Protein AF-A0A644XPC3-F1 (afdb_monomer_lite)

Secondary structure (DSSP, 8-state):
--HHHHHHHHHHHHHHHHTTHHHHHHHHHT--SPTT---HHHHHHHHSS--HHHHHHTTS---SSGGG-S-TT---HHHHHHHHHHHHHHHHHHHHHHHHHHHHHHS--

Organism: NCBI:txid1076179

pLDDT: mean 88.05, std 7.3, range [51.31, 97.44]

InterPro domains:
  IPR025937 PDGLE domain [PF13190] (7-107)

Foldseek 3Di:
DDPVVVVVVVVVVVVVVCVCVQVVVCVVVVLDDRPPPDAQVSVCVVPVHGDPVRVVCRPVDDDPQPLLDPDPPPPDPVRSVVSVVVVVVVVVVVVCVVVVVVCPVVVDD

Sequence (109 aa):
MTKLQKRILIFLLVLVILTPVGIFLPMAFDAGDAWGEWSAETVESLIGYVPEGLQKYSDTYQAPIADYSMNANDPSVGHQSGYYILSGLIGAALTLGVTWLLSKMIVRK

Structure (mmCIF, N/CA/C/O backbone):
data_AF-A0A644XPC3-F1
#
_entry.id   AF-A0A644XPC3-F1
#
loop_
_atom_site.group_PDB
_atom_site.id
_atom_site.type_symbol
_atom_site.label_atom_id
_atom_site.label_alt_id
_atom_site.label_comp_id
_atom_site.label_asym_id
_atom_site.label_entity_id
_atom_site.label_seq_id
_atom_site.pdbx_PDB_ins_code
_atom_site.Cartn_x
_atom_site.Cartn_y
_atom_site.Cartn_z
_atom_site.occupancy
_atom_site.B_iso_or_equiv
_atom_site.auth_seq_id
_atom_site.auth_comp_id
_atom_site.auth_asym_id
_atom_site.auth_atom_id
_atom_site.pdbx_PDB_model_num
ATOM 1 N N . MET A 1 1 ? -15.995 -4.702 23.578 1.00 76.12 1 MET A N 1
ATOM 2 C CA . MET A 1 1 ? -16.122 -5.021 22.137 1.00 76.12 1 MET A CA 1
ATOM 3 C C . MET A 1 1 ? -17.344 -5.891 21.890 1.00 76.12 1 MET A C 1
ATOM 5 O O . MET A 1 1 ? -17.482 -6.922 22.545 1.00 76.12 1 MET A O 1
ATOM 9 N N . THR A 1 2 ? -18.206 -5.499 20.954 1.00 96.56 2 THR A N 1
ATOM 10 C CA . THR A 1 2 ? -19.351 -6.294 20.486 1.00 96.56 2 THR A CA 1
ATOM 11 C C . THR A 1 2 ? -18.887 -7.548 19.732 1.00 96.56 2 THR A C 1
ATOM 13 O O . THR A 1 2 ? -17.732 -7.652 19.310 1.00 96.56 2 THR A O 1
ATOM 16 N N . LYS A 1 3 ? -19.790 -8.517 19.528 1.00 95.25 3 LYS A N 1
ATOM 17 C CA . LYS A 1 3 ? -19.502 -9.740 18.754 1.00 95.25 3 LYS A CA 1
ATOM 18 C C . LYS A 1 3 ? -19.041 -9.422 17.325 1.00 95.25 3 LYS A C 1
ATOM 20 O O . LYS A 1 3 ? -18.132 -10.075 16.823 1.00 95.25 3 LYS A O 1
ATOM 25 N N . LEU A 1 4 ? -19.628 -8.395 16.706 1.00 96.00 4 LEU A N 1
ATOM 26 C CA . LEU A 1 4 ? -19.226 -7.907 15.387 1.00 96.00 4 LEU A CA 1
ATOM 27 C C . LEU A 1 4 ? -17.806 -7.327 15.413 1.00 96.00 4 LEU A C 1
ATOM 29 O O . LEU A 1 4 ? -16.976 -7.737 14.611 1.00 96.00 4 LEU A O 1
ATOM 33 N N . GLN A 1 5 ? -17.498 -6.454 16.378 1.00 95.44 5 GLN A N 1
ATOM 34 C CA . GLN A 1 5 ? -16.160 -5.864 16.518 1.00 95.44 5 GLN A CA 1
ATOM 35 C C . GLN A 1 5 ? -15.074 -6.932 16.700 1.00 95.44 5 GLN A C 1
ATOM 37 O O . GLN A 1 5 ? -14.007 -6.824 16.106 1.00 95.44 5 GLN A O 1
ATOM 42 N N . LYS A 1 6 ? -15.346 -7.988 17.481 1.00 96.06 6 LYS A N 1
ATOM 43 C CA . LYS A 1 6 ? -14.406 -9.110 17.645 1.00 96.06 6 LYS A CA 1
ATOM 44 C C . LYS A 1 6 ? -14.166 -9.861 16.332 1.00 96.06 6 LYS A C 1
ATOM 46 O O . LYS A 1 6 ? -13.027 -10.190 16.034 1.00 96.06 6 LYS A O 1
ATOM 51 N N . ARG A 1 7 ? -15.217 -10.111 15.541 1.00 97.12 7 ARG A N 1
ATOM 52 C CA . ARG A 1 7 ? -15.096 -10.773 14.229 1.00 97.12 7 ARG A CA 1
ATOM 53 C C . ARG A 1 7 ? -14.291 -9.939 13.239 1.00 97.12 7 ARG A C 1
ATOM 55 O O . ARG A 1 7 ? -13.411 -10.484 12.586 1.00 97.12 7 ARG A O 1
ATOM 62 N N . ILE A 1 8 ? -14.566 -8.635 13.173 1.00 96.62 8 ILE A N 1
ATOM 63 C CA . ILE A 1 8 ? -13.810 -7.705 12.327 1.00 96.62 8 ILE A CA 1
ATOM 64 C C . ILE A 1 8 ? -12.335 -7.711 12.734 1.00 96.62 8 ILE A C 1
ATOM 66 O O . ILE A 1 8 ? -11.480 -7.855 11.871 1.00 96.62 8 ILE A O 1
ATOM 70 N N . LEU A 1 9 ? -12.030 -7.636 14.035 1.00 95.88 9 LEU A N 1
ATOM 71 C CA . LEU A 1 9 ? -10.646 -7.667 14.510 1.00 95.88 9 LEU A CA 1
ATOM 72 C C . LEU A 1 9 ? -9.924 -8.959 14.107 1.00 95.88 9 LEU A C 1
ATOM 74 O O . LEU A 1 9 ? -8.803 -8.893 13.619 1.00 95.88 9 LEU A O 1
ATOM 78 N N . ILE A 1 10 ? -10.561 -10.121 14.280 1.00 97.44 10 ILE A N 1
ATOM 79 C CA . ILE A 1 10 ? -9.975 -11.405 13.867 1.00 97.44 10 ILE A CA 1
ATOM 80 C C . ILE A 1 10 ? -9.684 -11.398 12.364 1.00 97.44 10 ILE A C 1
ATOM 82 O O . ILE A 1 10 ? -8.596 -11.785 11.957 1.00 97.44 10 ILE A O 1
ATOM 86 N N . PHE A 1 11 ? -10.626 -10.925 11.547 1.00 96.69 11 PHE A N 1
ATOM 87 C CA . PHE A 1 11 ? -10.431 -10.839 10.102 1.00 96.69 11 PHE A CA 1
ATOM 88 C C . PHE A 1 11 ? -9.267 -9.909 9.729 1.00 96.69 11 PHE A C 1
ATOM 90 O O . PHE A 1 11 ? -8.429 -10.282 8.917 1.00 96.69 11 PHE A O 1
ATOM 97 N N . LEU A 1 12 ? -9.160 -8.741 10.371 1.00 95.25 12 LEU A N 1
ATOM 98 C CA . LEU A 1 12 ? -8.038 -7.821 10.164 1.00 95.25 12 LEU A CA 1
ATOM 99 C C . LEU A 1 12 ? -6.696 -8.451 10.555 1.00 95.25 12 LEU A C 1
ATOM 101 O O . LEU A 1 12 ? -5.726 -8.298 9.825 1.00 95.25 12 LEU A O 1
ATOM 105 N N . LEU A 1 13 ? -6.637 -9.197 11.662 1.00 95.62 13 LEU A N 1
ATOM 106 C CA . LEU A 1 13 ? -5.420 -9.908 12.065 1.00 95.62 13 LEU A CA 1
ATOM 107 C C . LEU A 1 13 ? -5.020 -10.981 11.049 1.00 95.62 13 LEU A C 1
ATOM 109 O O . LEU A 1 13 ? -3.841 -11.110 10.733 1.00 95.62 13 LEU A O 1
ATOM 113 N N . VAL A 1 14 ? -5.992 -11.722 10.510 1.00 96.19 14 VAL A N 1
ATOM 114 C CA . VAL A 1 14 ? -5.737 -12.689 9.433 1.00 96.19 14 VAL A CA 1
ATOM 115 C C . VAL A 1 14 ? -5.181 -11.980 8.201 1.00 96.19 14 VAL A C 1
ATOM 117 O O . VAL A 1 14 ? -4.184 -12.436 7.651 1.00 96.19 14 VAL A O 1
ATOM 120 N N . LEU A 1 15 ? -5.764 -10.846 7.800 1.00 94.06 15 LEU A N 1
ATOM 121 C CA . LEU A 1 15 ? -5.253 -10.066 6.673 1.00 94.06 15 LEU A CA 1
ATOM 122 C C . LEU A 1 15 ? -3.817 -9.596 6.902 1.00 94.06 15 LEU A C 1
ATOM 124 O O . LEU A 1 15 ? -3.001 -9.784 6.014 1.00 94.06 15 LEU A O 1
ATOM 128 N N . VAL A 1 16 ? -3.481 -9.081 8.090 1.00 92.12 16 VAL A N 1
ATOM 129 C CA . VAL A 1 16 ? -2.108 -8.654 8.427 1.00 92.12 16 VAL A CA 1
ATOM 130 C C . VAL A 1 16 ? -1.098 -9.790 8.252 1.00 92.12 16 VAL A C 1
ATOM 132 O O . VAL A 1 16 ? 0.011 -9.552 7.788 1.00 92.12 16 VAL A O 1
ATOM 135 N N . ILE A 1 17 ? -1.473 -11.023 8.600 1.00 91.25 17 ILE A N 1
ATOM 136 C CA . ILE A 1 17 ? -0.608 -12.200 8.427 1.00 91.25 17 ILE A CA 1
ATOM 137 C C . ILE A 1 17 ? -0.506 -12.610 6.952 1.00 91.25 17 ILE A C 1
ATOM 139 O O . ILE A 1 17 ? 0.522 -13.137 6.536 1.00 91.25 17 ILE A O 1
ATOM 143 N N . LEU A 1 18 ? -1.553 -12.376 6.159 1.00 91.81 18 LEU A N 1
ATOM 144 C CA . LEU A 1 18 ? -1.564 -12.679 4.730 1.00 91.81 18 LEU A CA 1
ATOM 145 C C . LEU A 1 18 ? -0.860 -11.607 3.885 1.00 91.81 18 LEU A C 1
ATOM 147 O O . LEU A 1 18 ? -0.346 -11.947 2.826 1.00 91.81 18 LEU A O 1
ATOM 151 N N . THR A 1 19 ? -0.774 -10.349 4.327 1.00 88.62 19 THR A N 1
ATOM 152 C CA . THR A 1 19 ? -0.137 -9.262 3.558 1.00 88.62 19 THR A CA 1
ATOM 153 C C . THR A 1 19 ? 1.296 -9.584 3.100 1.00 88.62 19 THR A C 1
ATOM 155 O O . THR A 1 19 ? 1.582 -9.386 1.920 1.00 88.62 19 THR A O 1
ATOM 158 N N . PRO A 1 20 ? 2.194 -10.145 3.942 1.00 88.69 20 PRO A N 1
ATOM 159 C CA . PRO A 1 20 ? 3.550 -10.499 3.521 1.00 88.69 20 PRO A CA 1
ATOM 160 C C . PRO A 1 20 ? 3.598 -11.537 2.395 1.00 88.69 20 PRO A C 1
ATOM 162 O O . PRO A 1 20 ? 4.572 -11.582 1.648 1.00 88.69 20 PRO A O 1
ATOM 165 N N . VAL A 1 21 ? 2.555 -12.359 2.232 1.00 89.38 21 VAL A N 1
ATOM 166 C CA . VAL A 1 21 ? 2.477 -13.363 1.157 1.00 89.38 21 VAL A CA 1
ATOM 167 C C . VAL A 1 21 ? 2.519 -12.695 -0.220 1.00 89.38 21 VAL A C 1
ATOM 169 O O . VAL A 1 21 ? 3.149 -13.231 -1.127 1.00 89.38 21 VAL A O 1
ATOM 172 N N . GLY A 1 22 ? 1.931 -11.502 -0.362 1.00 85.06 22 GLY A N 1
ATOM 173 C CA . GLY A 1 22 ? 1.957 -10.726 -1.606 1.00 85.06 22 GLY A CA 1
ATOM 174 C C . GLY A 1 22 ? 3.342 -10.204 -2.004 1.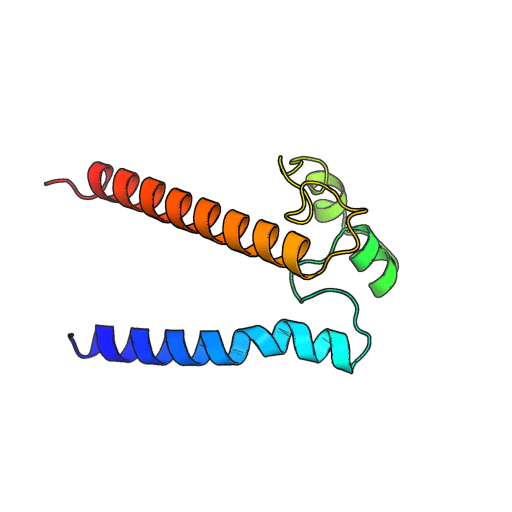00 85.06 22 GLY A C 1
ATOM 175 O O . GLY A 1 22 ? 3.517 -9.813 -3.150 1.00 85.06 22 GLY A O 1
ATOM 176 N N . ILE A 1 23 ? 4.318 -10.236 -1.090 1.00 86.06 23 ILE A N 1
ATOM 177 C CA . ILE A 1 23 ? 5.724 -9.880 -1.347 1.00 86.06 23 ILE A CA 1
ATOM 178 C C . ILE A 1 23 ? 6.573 -11.150 -1.464 1.00 86.06 23 ILE A C 1
ATOM 180 O O . ILE A 1 23 ? 7.369 -11.297 -2.389 1.00 86.06 23 ILE A O 1
ATOM 184 N N . PHE A 1 24 ? 6.387 -12.100 -0.543 1.00 89.38 24 PHE A N 1
ATOM 185 C CA . PHE A 1 24 ? 7.182 -13.325 -0.517 1.00 89.38 24 PHE A CA 1
ATOM 186 C C . PHE A 1 24 ? 6.929 -14.231 -1.718 1.00 89.38 24 PHE A C 1
ATOM 188 O O . PHE A 1 24 ? 7.866 -14.882 -2.166 1.00 89.38 24 PHE A O 1
ATOM 195 N N . LEU A 1 25 ? 5.702 -14.291 -2.249 1.00 89.50 25 LEU A N 1
ATOM 196 C CA . LEU A 1 25 ? 5.435 -15.095 -3.441 1.0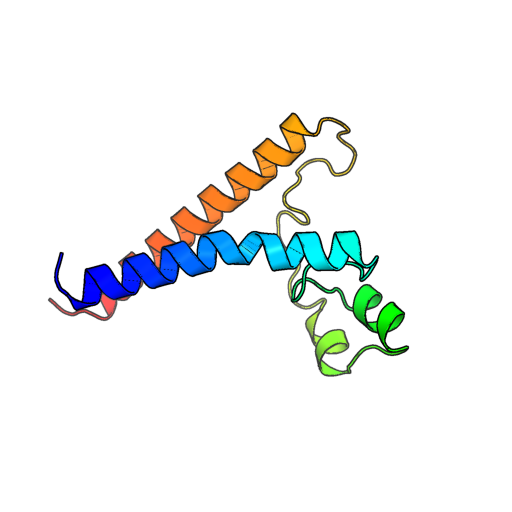0 89.50 25 LEU A CA 1
ATOM 197 C C . LEU A 1 25 ? 6.138 -14.518 -4.679 1.00 89.50 25 LEU A C 1
ATOM 199 O O . LEU A 1 25 ? 6.914 -15.266 -5.271 1.00 89.50 25 LEU A O 1
ATOM 203 N N . PRO A 1 26 ? 5.974 -13.233 -5.057 1.00 87.06 26 PRO A N 1
ATOM 204 C CA . PRO A 1 26 ? 6.741 -12.676 -6.171 1.00 87.06 26 PRO A CA 1
ATOM 205 C C . PRO A 1 26 ? 8.252 -12.840 -6.010 1.00 87.06 26 PRO A C 1
ATOM 207 O O . PRO A 1 26 ? 8.914 -13.270 -6.949 1.00 87.06 26 PRO A O 1
ATOM 210 N N . MET A 1 27 ? 8.779 -12.631 -4.799 1.00 86.44 27 MET A N 1
ATOM 211 C CA . MET A 1 27 ? 10.194 -12.853 -4.493 1.00 86.44 27 MET A CA 1
ATOM 212 C C . MET A 1 27 ? 10.627 -14.318 -4.674 1.00 86.44 27 MET A C 1
ATOM 214 O O . MET A 1 27 ? 11.709 -14.580 -5.187 1.00 86.44 27 MET A O 1
ATOM 218 N N . ALA A 1 28 ? 9.809 -15.287 -4.253 1.00 91.62 28 ALA A N 1
ATOM 219 C CA . ALA A 1 28 ? 10.142 -16.710 -4.340 1.00 91.62 28 ALA A CA 1
ATOM 220 C C . ALA A 1 28 ? 10.048 -17.273 -5.768 1.00 91.62 28 ALA A C 1
ATOM 222 O O . ALA A 1 28 ? 10.712 -18.263 -6.073 1.00 91.62 28 ALA A O 1
ATOM 223 N N . PHE A 1 29 ? 9.214 -16.672 -6.619 1.00 89.31 29 PHE A N 1
ATOM 224 C CA . PHE A 1 29 ? 8.954 -17.123 -7.989 1.00 89.31 29 PHE A CA 1
ATOM 225 C C . PHE A 1 29 ? 9.564 -16.217 -9.066 1.00 89.31 29 PHE A C 1
ATOM 227 O O . PHE A 1 29 ? 9.304 -16.452 -10.243 1.00 89.31 29 PHE A O 1
ATOM 234 N N . ASP A 1 30 ? 10.353 -15.211 -8.676 1.00 83.62 30 ASP A N 1
ATOM 235 C CA . ASP A 1 30 ? 10.938 -14.207 -9.577 1.00 83.62 30 ASP A CA 1
ATOM 236 C C . ASP A 1 30 ? 9.879 -13.530 -10.472 1.00 83.62 30 ASP A C 1
ATOM 238 O O . ASP A 1 30 ? 10.057 -13.322 -11.669 1.00 83.62 30 ASP A O 1
ATOM 242 N N . ALA A 1 31 ? 8.713 -13.236 -9.886 1.00 80.50 31 ALA A N 1
ATOM 243 C CA . ALA A 1 31 ? 7.536 -12.745 -10.606 1.00 80.50 31 ALA A CA 1
ATOM 244 C C . ALA A 1 31 ? 7.431 -11.207 -10.640 1.00 80.50 31 ALA A C 1
ATOM 246 O O . ALA A 1 31 ? 6.345 -10.672 -10.873 1.00 80.50 31 ALA A O 1
ATOM 247 N N . GLY A 1 32 ? 8.541 -10.504 -10.393 1.00 80.88 32 GLY A N 1
ATOM 248 C CA . GLY A 1 32 ? 8.606 -9.041 -10.360 1.00 80.88 32 GLY A CA 1
ATOM 249 C C . GLY A 1 32 ? 8.051 -8.425 -9.071 1.00 80.88 32 GLY A C 1
ATOM 250 O O . GLY A 1 32 ? 8.205 -8.986 -7.983 1.00 80.88 32 GLY A O 1
ATOM 251 N N . ASP A 1 33 ? 7.433 -7.250 -9.204 1.00 83.12 33 ASP A N 1
ATOM 252 C CA . ASP A 1 33 ? 6.963 -6.443 -8.072 1.00 83.12 33 ASP A CA 1
ATOM 253 C C . ASP A 1 33 ? 5.756 -7.056 -7.343 1.00 83.12 33 ASP A C 1
ATOM 255 O O . ASP A 1 33 ? 5.089 -7.985 -7.820 1.00 83.12 33 ASP A O 1
ATOM 259 N N . ALA A 1 34 ? 5.451 -6.493 -6.170 1.00 84.56 34 ALA A N 1
ATOM 260 C CA . ALA A 1 34 ? 4.288 -6.872 -5.383 1.00 84.56 34 ALA A CA 1
ATOM 261 C C . ALA A 1 34 ? 2.994 -6.738 -6.203 1.00 84.56 34 ALA A C 1
ATOM 263 O O . ALA A 1 34 ? 2.797 -5.796 -6.976 1.00 84.56 34 ALA A O 1
ATOM 264 N N . TRP A 1 35 ? 2.080 -7.694 -6.027 1.00 81.69 35 TRP A N 1
ATOM 265 C CA . TRP A 1 35 ? 0.823 -7.703 -6.772 1.00 81.69 35 TRP A CA 1
ATOM 266 C C . TRP A 1 35 ? 0.019 -6.424 -6.536 1.00 81.69 35 TRP A C 1
ATOM 268 O O . TRP A 1 35 ? -0.341 -6.104 -5.404 1.00 81.69 35 TRP A O 1
ATOM 278 N N . GLY A 1 36 ? -0.312 -5.733 -7.628 1.00 80.50 36 GLY A N 1
ATOM 279 C CA . GLY A 1 36 ? -1.036 -4.462 -7.589 1.00 80.50 36 GLY A CA 1
ATOM 280 C C . GLY A 1 36 ? -0.150 -3.214 -7.519 1.00 80.50 36 GLY A C 1
ATOM 281 O O . GLY A 1 36 ? -0.696 -2.119 -7.599 1.00 80.50 36 GLY A O 1
ATOM 282 N N . GLU A 1 37 ? 1.175 -3.363 -7.438 1.00 83.38 37 GLU A N 1
ATOM 283 C CA . GLU A 1 37 ? 2.150 -2.258 -7.503 1.00 83.38 37 GLU A CA 1
ATOM 284 C C . GLU A 1 37 ? 2.907 -2.208 -8.845 1.00 83.38 37 GLU A C 1
ATOM 286 O O . GLU A 1 37 ? 3.927 -1.541 -8.968 1.00 83.38 37 GLU A O 1
ATOM 291 N N . TRP A 1 38 ? 2.413 -2.898 -9.877 1.00 86.81 38 TRP A N 1
ATOM 292 C CA . TRP A 1 38 ? 3.073 -2.952 -11.183 1.00 86.81 38 TRP A CA 1
ATOM 293 C C . TRP A 1 38 ? 3.023 -1.618 -11.935 1.00 86.81 38 TRP A C 1
ATOM 295 O O . TRP A 1 38 ? 1.949 -1.034 -12.111 1.00 86.81 38 TRP A O 1
ATOM 305 N N . SER A 1 39 ? 4.175 -1.194 -12.460 1.00 85.94 39 SER A N 1
ATOM 306 C CA . SER A 1 39 ? 4.267 -0.072 -13.394 1.00 85.94 39 SER A CA 1
ATOM 307 C C . SER A 1 39 ? 3.838 -0.474 -14.813 1.00 85.94 39 SER A C 1
ATOM 309 O O . SER A 1 39 ? 3.639 -1.655 -15.118 1.00 85.94 39 SER A O 1
ATOM 311 N N . ALA A 1 40 ? 3.694 0.511 -15.706 1.00 90.00 40 ALA A N 1
ATOM 312 C CA . ALA A 1 40 ? 3.412 0.244 -17.117 1.00 90.00 40 ALA A CA 1
ATOM 313 C C . ALA A 1 40 ? 4.517 -0.608 -17.762 1.00 90.00 40 ALA A C 1
ATOM 315 O O . ALA A 1 40 ? 4.215 -1.547 -18.496 1.00 90.00 40 ALA A O 1
ATOM 316 N N . GLU A 1 41 ? 5.774 -0.332 -17.419 1.00 88.69 41 GLU A N 1
ATOM 317 C CA . GLU A 1 41 ? 6.952 -1.076 -17.864 1.00 88.69 41 GLU A CA 1
ATOM 318 C C . GLU A 1 41 ? 6.936 -2.512 -17.332 1.00 88.69 41 GLU A C 1
ATOM 320 O O . GLU A 1 41 ? 7.178 -3.454 -18.091 1.00 88.69 41 GLU A O 1
ATOM 325 N N . THR A 1 42 ? 6.591 -2.709 -16.051 1.00 88.44 42 THR A N 1
ATOM 326 C CA . THR A 1 42 ? 6.465 -4.056 -15.479 1.00 88.44 42 THR A CA 1
ATOM 327 C C . THR A 1 42 ? 5.391 -4.849 -16.223 1.00 88.44 42 THR A C 1
ATOM 329 O O . THR A 1 42 ? 5.640 -5.984 -16.631 1.00 88.44 42 THR A O 1
ATOM 332 N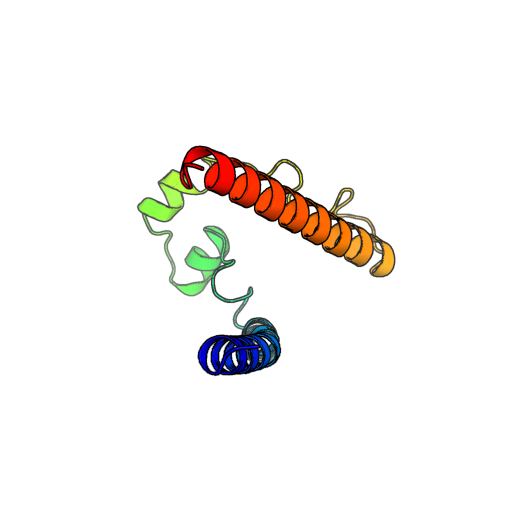 N . VAL A 1 43 ? 4.224 -4.255 -16.495 1.00 90.44 43 VAL A N 1
ATOM 333 C CA . VAL A 1 43 ? 3.159 -4.919 -17.267 1.00 90.44 43 VAL A CA 1
ATOM 334 C C . VAL A 1 43 ? 3.624 -5.255 -18.684 1.00 90.44 43 VAL A C 1
ATOM 336 O O . VAL A 1 43 ? 3.436 -6.389 -19.125 1.00 90.44 43 VAL A O 1
ATOM 339 N N . GLU A 1 44 ? 4.278 -4.326 -19.379 1.00 92.06 44 GLU A N 1
ATOM 340 C CA . GLU A 1 44 ? 4.827 -4.575 -20.715 1.00 92.06 44 GLU A CA 1
ATOM 341 C C . GLU A 1 44 ? 5.807 -5.753 -20.719 1.00 92.06 44 GLU A C 1
ATOM 343 O O . GLU A 1 44 ? 5.720 -6.616 -21.591 1.00 92.06 44 GLU A O 1
ATOM 348 N N . SER A 1 45 ? 6.681 -5.848 -19.714 1.00 89.88 45 SER A N 1
ATOM 349 C CA . SER A 1 45 ? 7.631 -6.958 -19.592 1.00 89.88 45 SER A CA 1
ATOM 350 C C . SER A 1 45 ? 6.950 -8.315 -19.365 1.00 89.88 45 SER A C 1
ATOM 352 O O . SER A 1 45 ? 7.439 -9.337 -19.847 1.00 89.88 45 SER A O 1
ATOM 354 N N . LEU A 1 46 ? 5.804 -8.328 -18.672 1.00 87.88 46 LEU A N 1
ATOM 355 C CA . LEU A 1 46 ? 5.072 -9.544 -18.316 1.00 87.88 46 LEU A CA 1
ATOM 356 C C .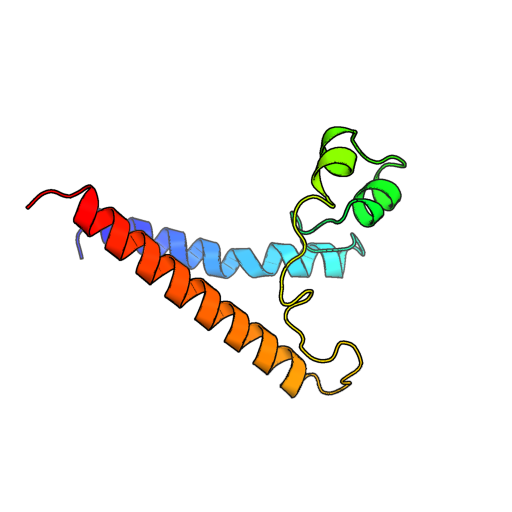 LEU A 1 46 ? 4.182 -10.058 -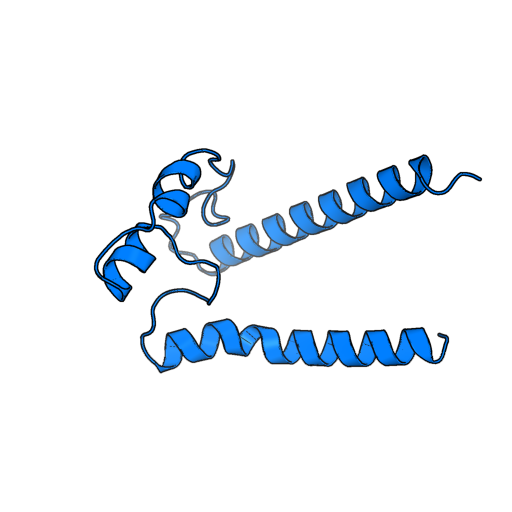19.453 1.00 87.88 46 LEU A C 1
ATOM 358 O O . LEU A 1 46 ? 4.078 -11.271 -19.642 1.00 87.88 46 LEU A O 1
ATOM 362 N N . ILE A 1 47 ? 3.504 -9.163 -20.182 1.00 91.31 47 ILE A N 1
ATOM 363 C CA . ILE A 1 47 ? 2.481 -9.546 -21.176 1.00 91.31 47 ILE A CA 1
ATOM 364 C C . ILE A 1 47 ? 2.771 -9.058 -22.602 1.00 91.31 47 ILE A C 1
ATOM 366 O O . ILE A 1 47 ? 2.024 -9.391 -23.522 1.00 91.31 47 ILE A O 1
ATOM 370 N N . GLY A 1 48 ? 3.846 -8.296 -22.809 1.00 93.88 48 GLY A N 1
ATOM 371 C CA . GLY A 1 48 ? 4.311 -7.834 -24.120 1.00 93.88 48 GLY A CA 1
ATOM 372 C C . GLY A 1 48 ? 3.626 -6.575 -24.660 1.00 93.88 48 GLY A C 1
ATOM 373 O O . GLY A 1 48 ? 3.862 -6.217 -25.811 1.00 93.88 48 GLY A O 1
ATOM 374 N N . TYR A 1 49 ? 2.755 -5.926 -23.881 1.00 94.38 49 TYR A N 1
ATOM 375 C CA . TYR A 1 49 ? 2.141 -4.642 -24.236 1.00 94.38 49 TYR A CA 1
ATOM 376 C C . TYR A 1 49 ? 1.624 -3.898 -22.998 1.00 94.38 49 TYR A C 1
ATOM 378 O O . TYR A 1 49 ? 1.348 -4.508 -21.964 1.00 94.38 49 TYR A O 1
ATOM 386 N N . VAL A 1 50 ? 1.416 -2.584 -23.127 1.00 94.25 50 VAL A N 1
ATOM 387 C CA . VAL A 1 50 ? 0.777 -1.747 -22.098 1.00 94.25 50 VAL A CA 1
ATOM 388 C C . VAL A 1 50 ? -0.705 -1.545 -22.439 1.00 94.25 50 VAL A C 1
ATOM 390 O O . VAL A 1 50 ? -1.017 -1.057 -23.527 1.00 94.25 50 VAL A O 1
ATOM 393 N N . PRO A 1 51 ? -1.653 -1.882 -21.545 1.00 93.25 51 PRO A N 1
ATOM 394 C CA . PRO A 1 51 ? -3.064 -1.563 -21.746 1.00 93.25 51 PRO A CA 1
ATOM 395 C C . PRO A 1 51 ? -3.292 -0.053 -21.918 1.00 93.25 51 PRO A C 1
ATOM 397 O O . PRO A 1 51 ? -2.768 0.740 -21.141 1.00 93.25 51 PRO A O 1
ATOM 400 N N . GLU A 1 52 ? -4.138 0.351 -22.872 1.00 92.75 52 GLU A N 1
ATOM 401 C CA . GLU A 1 52 ? -4.365 1.770 -23.219 1.00 92.75 52 GLU A CA 1
ATOM 402 C C . GLU A 1 52 ? -4.768 2.630 -22.009 1.00 92.75 52 GLU A C 1
ATOM 404 O O . GLU A 1 52 ? -4.294 3.752 -21.840 1.00 92.75 52 GLU A O 1
ATOM 409 N N . GLY A 1 53 ? -5.610 2.089 -21.121 1.00 91.88 53 GLY A N 1
ATOM 410 C CA . GLY A 1 53 ? -5.990 2.773 -19.886 1.00 91.88 53 GLY A CA 1
ATOM 411 C C . GLY A 1 53 ? -4.796 3.015 -18.961 1.00 91.88 53 GLY A C 1
ATOM 412 O O . GLY A 1 53 ? -4.651 4.112 -18.436 1.00 91.88 53 GLY A O 1
ATOM 413 N N . LEU A 1 54 ? -3.918 2.022 -18.803 1.00 90.62 54 LEU A N 1
ATOM 414 C CA . LEU A 1 54 ? -2.714 2.166 -17.988 1.00 90.62 54 LEU A CA 1
ATOM 415 C C . LEU A 1 54 ? -1.804 3.234 -18.598 1.00 90.62 54 LEU A C 1
ATOM 417 O O . LEU A 1 54 ? -1.486 4.212 -17.934 1.00 90.62 54 LEU A O 1
ATOM 421 N N . GLN A 1 55 ? -1.517 3.129 -19.896 1.00 90.06 55 GLN A N 1
ATOM 422 C CA . GLN A 1 55 ? -0.685 4.096 -20.613 1.00 90.06 55 GLN A CA 1
ATOM 423 C C . GLN A 1 55 ? -1.205 5.535 -20.488 1.00 90.06 55 GLN A C 1
ATOM 425 O O . GLN A 1 55 ? -0.433 6.465 -20.286 1.00 90.06 55 GLN A O 1
ATOM 430 N N . LYS A 1 56 ? -2.523 5.731 -20.583 1.00 91.25 56 LYS A N 1
ATOM 431 C CA . LYS A 1 56 ? -3.137 7.059 -20.510 1.00 91.25 56 LYS A CA 1
ATOM 432 C C . LYS A 1 56 ? -3.040 7.698 -19.123 1.00 91.25 56 LYS A C 1
ATOM 434 O O . LYS A 1 56 ? -2.977 8.923 -19.033 1.00 91.25 56 LYS A O 1
ATOM 439 N N . TYR A 1 57 ? -3.104 6.900 -18.058 1.00 89.31 57 TYR A N 1
ATOM 440 C CA . TYR A 1 57 ? -3.245 7.413 -16.693 1.00 89.31 57 TYR A CA 1
ATOM 441 C C . TYR A 1 57 ? -1.972 7.325 -15.846 1.00 89.31 57 TYR A C 1
ATOM 443 O O . TYR A 1 57 ? -1.886 8.072 -14.871 1.00 89.31 57 TYR A O 1
ATOM 451 N N . SER A 1 58 ? -0.985 6.503 -16.220 1.00 84.69 58 SER A N 1
ATOM 452 C CA . SER A 1 58 ? 0.264 6.337 -15.459 1.00 84.69 58 SER A CA 1
ATOM 453 C C . SER A 1 58 ? 0.990 7.659 -15.191 1.00 84.69 58 SER A C 1
ATOM 455 O O . SER A 1 58 ? 1.446 7.882 -14.075 1.00 84.69 58 SER A O 1
ATOM 457 N N . ASP A 1 59 ? 0.998 8.584 -16.155 1.00 83.75 59 ASP A N 1
ATOM 458 C CA . ASP A 1 59 ? 1.695 9.874 -16.019 1.00 83.75 59 ASP A CA 1
ATOM 459 C C . ASP A 1 59 ? 0.821 11.003 -15.443 1.00 83.75 59 ASP A C 1
ATOM 461 O O . ASP A 1 59 ? 1.274 12.137 -15.289 1.00 83.75 59 ASP A O 1
ATOM 465 N N . THR A 1 60 ? -0.454 10.737 -15.129 1.00 87.94 60 THR A N 1
ATOM 466 C CA . THR A 1 60 ? -1.393 11.793 -14.695 1.00 87.94 60 THR A CA 1
ATOM 467 C C . THR A 1 60 ? -1.069 12.321 -13.297 1.00 87.94 60 THR A C 1
ATOM 469 O O . THR A 1 60 ? -1.361 13.477 -12.985 1.00 87.94 60 THR A O 1
ATOM 472 N N . TYR A 1 61 ? -0.482 11.486 -12.442 1.00 83.06 61 TYR A N 1
ATOM 473 C CA . TYR A 1 61 ? -0.143 11.850 -11.076 1.00 83.06 61 TYR A CA 1
ATOM 474 C C . TYR A 1 61 ? 1.271 11.395 -10.738 1.00 83.06 61 TYR A C 1
ATOM 476 O O . TYR A 1 61 ? 1.556 10.204 -10.696 1.00 83.06 61 TYR A O 1
ATOM 484 N N . GLN A 1 62 ? 2.135 12.358 -10.432 1.00 81.44 62 GLN A N 1
ATOM 485 C CA . GLN A 1 62 ? 3.464 12.092 -9.900 1.00 81.44 62 GLN A CA 1
ATOM 486 C C . GLN A 1 62 ? 3.436 12.282 -8.387 1.00 81.44 62 GLN A C 1
ATOM 488 O O . GLN A 1 62 ? 3.115 13.364 -7.885 1.00 81.44 62 GLN A O 1
ATOM 493 N N . ALA A 1 63 ? 3.751 11.213 -7.657 1.00 82.00 63 ALA A N 1
ATOM 494 C CA . ALA A 1 63 ? 3.842 11.265 -6.209 1.00 82.00 63 ALA A CA 1
ATOM 495 C C . ALA A 1 63 ? 4.932 12.275 -5.783 1.00 82.00 63 ALA A C 1
ATOM 497 O O . ALA A 1 63 ? 6.041 12.229 -6.315 1.00 82.00 63 ALA A O 1
ATOM 498 N N . PRO A 1 64 ? 4.667 13.155 -4.796 1.00 81.31 64 PRO A N 1
ATOM 499 C CA . PRO A 1 64 ? 5.652 14.132 -4.322 1.00 81.31 64 PRO A CA 1
ATOM 500 C C . PRO A 1 64 ? 6.942 13.507 -3.772 1.00 81.31 64 PRO A C 1
ATOM 502 O O . PRO A 1 64 ? 7.988 14.148 -3.781 1.00 81.31 64 PRO A O 1
ATOM 505 N N . ILE A 1 65 ? 6.850 12.278 -3.257 1.00 81.12 65 ILE A N 1
ATOM 506 C CA . ILE A 1 65 ? 7.974 11.472 -2.774 1.00 81.12 65 ILE A CA 1
ATOM 507 C C . ILE A 1 65 ? 7.795 10.079 -3.378 1.00 81.12 65 ILE A C 1
ATOM 509 O O . ILE A 1 65 ? 7.115 9.231 -2.799 1.00 81.12 65 ILE A O 1
ATOM 513 N N . ALA A 1 66 ? 8.340 9.882 -4.578 1.00 79.06 66 ALA A N 1
ATOM 514 C CA . ALA A 1 66 ? 8.374 8.572 -5.217 1.00 79.06 66 ALA A CA 1
ATOM 515 C C . ALA A 1 66 ? 9.223 7.592 -4.386 1.00 79.06 66 ALA A C 1
ATOM 517 O O . ALA A 1 66 ? 10.144 8.002 -3.674 1.00 79.06 66 ALA A O 1
ATOM 518 N N . ASP A 1 67 ? 8.859 6.311 -4.430 1.00 76.81 67 ASP A N 1
ATOM 519 C CA . ASP A 1 67 ? 9.562 5.196 -3.773 1.00 76.81 67 ASP A CA 1
ATOM 520 C C . ASP A 1 67 ? 9.782 5.352 -2.262 1.00 76.81 67 ASP A C 1
ATOM 522 O O . ASP A 1 67 ? 10.601 4.660 -1.657 1.00 76.81 67 ASP A O 1
ATOM 526 N N . TYR A 1 68 ? 9.049 6.275 -1.631 1.00 81.12 68 TYR A N 1
ATOM 527 C CA . TYR A 1 68 ? 9.153 6.585 -0.208 1.00 81.12 68 TYR A CA 1
ATOM 528 C C . TYR A 1 68 ? 10.585 6.913 0.247 1.00 81.12 68 TYR A C 1
ATOM 530 O O . TYR A 1 68 ? 10.917 6.715 1.416 1.00 81.12 68 TYR A O 1
ATOM 538 N N . SER A 1 69 ? 11.429 7.430 -0.654 1.00 80.12 69 SER A N 1
ATOM 539 C CA . SER A 1 69 ? 12.825 7.772 -0.382 1.00 80.12 69 SER A CA 1
ATOM 540 C C . SER A 1 69 ? 13.125 9.221 -0.759 1.00 80.12 69 SER A C 1
ATOM 542 O O . SER A 1 69 ? 12.746 9.702 -1.822 1.00 80.12 69 SER A O 1
ATOM 544 N N . MET A 1 70 ? 13.846 9.932 0.113 1.00 77.44 70 MET A N 1
ATOM 545 C CA . MET A 1 70 ? 14.378 11.264 -0.209 1.00 77.44 70 MET A CA 1
ATOM 546 C C . MET A 1 70 ? 15.673 11.199 -1.025 1.00 77.44 70 MET A C 1
ATOM 548 O O . MET A 1 70 ? 16.037 12.171 -1.684 1.00 77.44 70 MET A O 1
ATOM 552 N N . ASN A 1 71 ? 16.383 10.073 -0.965 1.00 81.25 71 ASN A N 1
ATOM 553 C CA . ASN A 1 71 ? 17.615 9.847 -1.704 1.00 81.25 71 ASN A CA 1
ATOM 554 C C . ASN A 1 71 ? 17.650 8.394 -2.181 1.00 81.25 71 ASN A C 1
ATOM 556 O O . ASN A 1 71 ? 18.037 7.495 -1.436 1.00 81.25 71 ASN A O 1
ATOM 560 N N . ALA A 1 72 ? 17.261 8.175 -3.437 1.00 71.69 72 ALA A N 1
ATOM 561 C CA . ALA A 1 72 ? 17.247 6.849 -4.055 1.00 71.69 72 ALA A CA 1
ATOM 562 C C . ALA A 1 72 ? 18.632 6.170 -4.070 1.00 71.69 72 ALA A C 1
ATOM 564 O O . ALA A 1 72 ? 18.717 4.948 -4.102 1.00 71.69 72 ALA A O 1
ATOM 565 N N . ASN A 1 73 ? 19.717 6.950 -3.988 1.00 78.88 73 ASN A N 1
ATOM 566 C CA . ASN A 1 73 ? 21.089 6.445 -3.993 1.00 78.88 73 ASN A CA 1
ATOM 567 C C . ASN A 1 73 ? 21.674 6.230 -2.586 1.00 78.88 73 ASN A C 1
ATOM 569 O O . ASN A 1 73 ? 22.860 5.923 -2.475 1.00 78.88 73 ASN A O 1
ATOM 573 N N . ASP A 1 74 ? 20.907 6.430 -1.507 1.00 80.19 74 ASP A N 1
ATOM 574 C CA . ASP A 1 74 ? 21.393 6.149 -0.150 1.00 80.19 74 ASP A CA 1
ATOM 575 C C . ASP A 1 74 ? 21.498 4.627 0.054 1.00 80.19 74 ASP A C 1
ATOM 577 O O . ASP A 1 74 ? 20.470 3.954 0.029 1.00 80.19 74 ASP A O 1
ATOM 581 N N . PRO A 1 75 ? 22.694 4.051 0.276 1.00 78.81 75 PRO A N 1
ATOM 582 C CA . PRO A 1 75 ? 22.858 2.607 0.444 1.00 78.81 75 PRO A CA 1
ATOM 583 C C . PRO A 1 75 ? 22.388 2.093 1.818 1.00 78.81 75 PRO A C 1
ATOM 585 O O . PRO A 1 75 ? 22.364 0.884 2.055 1.00 78.81 75 PRO A O 1
ATOM 588 N N . SER A 1 76 ? 22.059 2.982 2.761 1.00 85.94 76 SER A N 1
ATOM 589 C CA . SER A 1 76 ? 21.660 2.609 4.116 1.00 85.94 76 SER A CA 1
ATOM 590 C C . SER A 1 76 ? 20.224 2.089 4.153 1.00 85.94 76 SER A C 1
ATOM 592 O O . SER A 1 76 ? 19.258 2.855 4.163 1.00 85.94 76 SER A O 1
ATOM 594 N N . VAL A 1 77 ? 20.080 0.769 4.298 1.00 82.00 77 VAL A N 1
ATOM 595 C CA . VAL A 1 77 ? 18.784 0.099 4.519 1.00 82.00 77 VAL A CA 1
ATOM 596 C C . VAL A 1 77 ? 18.031 0.703 5.711 1.00 82.00 77 VAL A C 1
ATOM 598 O O . VAL A 1 77 ? 16.807 0.823 5.676 1.00 82.00 77 VAL A O 1
ATOM 601 N N . GLY A 1 78 ? 18.747 1.129 6.758 1.00 85.31 78 GLY A N 1
ATOM 602 C CA . GLY A 1 78 ? 18.145 1.767 7.930 1.00 85.31 78 GLY A CA 1
ATOM 603 C C . GLY A 1 78 ? 17.507 3.121 7.609 1.00 85.31 78 GLY A C 1
ATOM 604 O O . GLY A 1 78 ? 16.404 3.400 8.077 1.00 85.31 78 GLY A O 1
ATOM 605 N N . HIS A 1 79 ? 18.162 3.941 6.782 1.00 82.88 79 HIS A N 1
ATOM 606 C CA . HIS A 1 79 ? 17.605 5.227 6.355 1.00 82.88 79 HIS A CA 1
ATOM 607 C C . HIS A 1 79 ? 16.405 5.034 5.432 1.00 82.88 79 HIS A C 1
ATOM 609 O O . HIS A 1 79 ? 15.352 5.616 5.684 1.00 82.88 79 HIS A O 1
ATOM 615 N N . GLN A 1 80 ? 16.527 4.166 4.423 1.00 82.12 80 GLN A N 1
ATOM 616 C CA . GLN A 1 80 ? 15.431 3.847 3.504 1.00 82.12 80 GLN A CA 1
ATOM 617 C C . GLN A 1 80 ? 14.197 3.327 4.258 1.00 82.12 80 GLN A C 1
ATOM 619 O O . GLN A 1 80 ? 13.091 3.833 4.076 1.00 82.12 80 GLN A O 1
ATOM 624 N N . SER A 1 81 ? 14.398 2.391 5.192 1.00 85.31 81 SER A N 1
ATOM 625 C CA . SER A 1 81 ? 13.322 1.864 6.043 1.00 85.31 81 SER A CA 1
ATOM 626 C C . SER A 1 81 ? 12.693 2.953 6.916 1.00 85.31 81 SER A C 1
ATOM 628 O O . SER A 1 81 ? 11.481 2.965 7.123 1.00 85.31 81 SER A O 1
ATOM 630 N N . GLY A 1 82 ? 13.500 3.893 7.419 1.00 87.81 82 GLY A N 1
ATOM 631 C CA . GLY A 1 82 ? 13.023 5.039 8.189 1.00 87.81 82 GLY A CA 1
ATOM 632 C C . GLY A 1 82 ? 12.097 5.949 7.380 1.00 87.81 82 GLY A C 1
ATOM 633 O O . GLY A 1 82 ? 11.012 6.288 7.858 1.00 87.81 82 GLY A O 1
ATOM 634 N N . TYR A 1 83 ? 12.482 6.303 6.149 1.00 86.81 83 TYR A N 1
ATOM 635 C CA . TYR A 1 83 ? 11.643 7.105 5.251 1.00 86.81 83 TYR A CA 1
ATOM 636 C C . TYR A 1 83 ? 10.357 6.378 4.849 1.00 86.81 83 TYR A C 1
ATOM 638 O O . TYR A 1 83 ? 9.287 6.995 4.843 1.00 86.81 83 TYR A O 1
ATOM 646 N N . TYR A 1 84 ? 10.432 5.068 4.610 1.00 85.44 84 TYR A N 1
ATOM 647 C CA . TYR A 1 84 ? 9.265 4.234 4.333 1.00 85.44 84 TYR A CA 1
ATOM 648 C C . TYR A 1 84 ? 8.261 4.248 5.496 1.00 85.44 84 TYR A C 1
ATOM 650 O O . TYR A 1 84 ? 7.085 4.574 5.311 1.00 85.44 84 TYR A O 1
ATOM 658 N N . ILE A 1 85 ? 8.724 3.987 6.725 1.00 89.31 85 ILE A N 1
ATOM 659 C CA . ILE A 1 85 ? 7.873 4.009 7.927 1.00 89.31 85 ILE A CA 1
ATOM 660 C C . ILE A 1 85 ? 7.281 5.404 8.148 1.00 89.31 85 ILE A C 1
ATOM 662 O O . ILE A 1 85 ? 6.087 5.528 8.425 1.00 89.31 85 ILE A O 1
ATOM 666 N N . LEU A 1 86 ? 8.090 6.459 8.011 1.00 91.06 86 LEU A N 1
ATOM 667 C CA . LEU A 1 86 ? 7.629 7.837 8.170 1.00 91.06 86 LEU A CA 1
ATOM 668 C C . LEU A 1 86 ? 6.537 8.183 7.151 1.00 91.06 86 LEU A C 1
ATOM 670 O O . LEU A 1 86 ? 5.515 8.761 7.523 1.00 91.06 86 LEU A O 1
ATOM 674 N N . SER A 1 87 ? 6.717 7.786 5.893 1.00 89.50 87 SER A N 1
ATOM 675 C CA . SER A 1 87 ? 5.721 7.976 4.836 1.00 89.50 87 SER A CA 1
ATOM 676 C C . SER A 1 87 ? 4.412 7.257 5.168 1.00 89.50 87 SER A C 1
ATOM 678 O O . SER A 1 87 ? 3.337 7.851 5.063 1.00 89.50 87 SER A O 1
ATOM 680 N N . GLY A 1 88 ? 4.493 6.019 5.668 1.00 89.25 88 GLY A N 1
ATOM 681 C CA . GLY A 1 88 ? 3.334 5.265 6.149 1.00 89.25 88 GLY A CA 1
ATOM 682 C C . GLY A 1 88 ? 2.605 5.956 7.307 1.00 89.25 88 GLY A C 1
ATOM 683 O O . GLY A 1 88 ? 1.377 6.053 7.294 1.00 89.25 88 GLY A O 1
ATOM 684 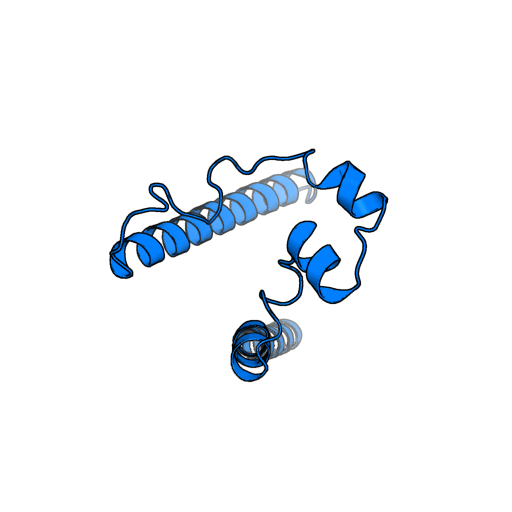N N . LEU A 1 89 ? 3.338 6.504 8.283 1.00 93.62 89 LEU A N 1
ATOM 685 C CA . LEU A 1 89 ? 2.754 7.261 9.398 1.00 93.62 89 LEU A CA 1
ATOM 686 C C . LEU A 1 89 ? 2.046 8.534 8.923 1.00 93.62 89 LEU A C 1
ATOM 688 O O . LEU A 1 89 ? 0.938 8.820 9.382 1.00 93.62 89 LEU A O 1
ATOM 692 N N . ILE A 1 90 ? 2.651 9.277 7.992 1.00 92.38 90 ILE A N 1
ATOM 693 C CA . ILE A 1 90 ? 2.048 10.478 7.398 1.00 92.38 90 ILE A CA 1
ATOM 694 C C . ILE A 1 90 ? 0.762 10.105 6.653 1.00 92.38 90 ILE A C 1
ATOM 696 O O . ILE A 1 90 ? -0.282 10.711 6.897 1.00 92.38 90 ILE A O 1
ATOM 700 N N . GLY A 1 91 ? 0.802 9.077 5.801 1.00 90.38 91 GLY A N 1
ATOM 701 C CA . GLY A 1 91 ? -0.368 8.596 5.064 1.00 90.38 91 GLY A CA 1
ATOM 702 C C . GLY A 1 91 ? -1.503 8.138 5.986 1.00 90.38 91 GLY A C 1
ATOM 703 O O . GLY A 1 91 ? -2.663 8.513 5.784 1.00 90.38 91 GLY A O 1
ATOM 704 N N . ALA A 1 92 ? -1.182 7.394 7.048 1.00 93.25 92 ALA A N 1
ATOM 705 C CA . ALA A 1 92 ? -2.154 6.965 8.050 1.00 93.25 92 ALA A CA 1
ATOM 706 C C . ALA A 1 92 ? -2.768 8.158 8.801 1.00 93.25 92 ALA A C 1
ATOM 708 O O . ALA A 1 92 ? -3.990 8.228 8.948 1.00 93.25 92 ALA A O 1
ATOM 709 N N . ALA A 1 93 ? -1.949 9.122 9.231 1.00 96.00 93 ALA A N 1
ATOM 710 C CA . ALA A 1 93 ? -2.415 10.327 9.913 1.00 96.00 93 ALA A CA 1
ATOM 711 C C . ALA A 1 93 ? -3.333 11.175 9.019 1.00 96.00 93 ALA A C 1
ATOM 713 O O . ALA A 1 93 ? -4.395 11.608 9.470 1.00 96.00 93 ALA A O 1
ATOM 714 N N . LEU A 1 94 ? -2.972 11.361 7.745 1.00 95.19 94 LEU A N 1
ATOM 715 C CA . LEU A 1 94 ? -3.802 12.061 6.761 1.00 95.19 94 LEU A CA 1
ATOM 716 C C . LEU A 1 94 ? -5.133 11.341 6.538 1.00 95.19 94 LEU A C 1
ATOM 718 O O . LEU A 1 94 ? -6.186 11.973 6.580 1.00 95.19 94 LEU A O 1
ATOM 722 N N . THR A 1 95 ? -5.105 10.018 6.371 1.00 95.00 95 THR A N 1
ATOM 723 C CA . THR A 1 95 ? -6.317 9.209 6.176 1.00 95.00 95 THR A CA 1
ATOM 724 C C . THR A 1 95 ? -7.246 9.308 7.384 1.00 95.00 95 THR A C 1
ATOM 726 O O . THR A 1 95 ? -8.447 9.542 7.228 1.00 95.00 95 THR A O 1
ATOM 729 N N . LEU A 1 96 ? -6.708 9.197 8.602 1.00 94.88 96 LEU A N 1
ATOM 730 C CA . LEU A 1 96 ? -7.474 9.378 9.837 1.00 94.88 96 LEU A CA 1
ATOM 731 C C . LEU A 1 96 ? -8.044 10.795 9.944 1.00 94.88 96 LEU A C 1
ATOM 733 O O . LEU A 1 96 ? -9.215 10.957 10.275 1.00 94.88 96 LEU A O 1
ATOM 737 N N . GLY A 1 97 ? -7.250 11.818 9.621 1.00 97.00 97 GLY A N 1
ATOM 738 C CA . GLY A 1 97 ? -7.687 13.212 9.631 1.00 97.00 97 GLY A CA 1
ATOM 739 C C . GLY A 1 97 ? -8.840 13.471 8.661 1.00 97.00 97 GLY A C 1
ATOM 740 O O . GLY A 1 97 ? -9.869 14.016 9.057 1.00 97.00 97 GLY A O 1
ATOM 741 N N . VAL A 1 98 ? -8.709 13.027 7.408 1.00 96.06 98 VAL A N 1
ATOM 742 C CA . VAL A 1 98 ? -9.743 13.184 6.373 1.00 96.06 98 VAL A CA 1
ATOM 743 C C . VAL A 1 98 ? -11.005 12.409 6.738 1.00 96.06 98 VAL A C 1
ATOM 745 O O . VAL A 1 98 ? -12.097 12.973 6.707 1.00 96.06 98 VAL A O 1
ATOM 748 N N . THR A 1 99 ? -10.885 11.141 7.131 1.00 94.38 99 THR A N 1
ATOM 749 C CA . THR A 1 99 ? -12.054 10.327 7.509 1.00 94.38 99 THR A CA 1
ATOM 750 C C . THR A 1 99 ? -12.762 10.878 8.744 1.00 94.38 99 THR A C 1
ATOM 752 O O . THR A 1 99 ? -13.993 10.887 8.789 1.00 94.38 99 THR A O 1
ATOM 755 N N . TRP A 1 100 ? -12.021 11.419 9.712 1.00 94.56 100 TRP A N 1
ATOM 756 C CA . TRP A 1 100 ? -12.589 12.107 10.869 1.00 94.56 100 TRP A CA 1
ATOM 757 C C . TRP A 1 100 ? -13.327 13.396 10.479 1.00 94.56 100 TRP A C 1
ATOM 759 O O . TRP A 1 100 ? -14.458 13.610 10.923 1.00 94.56 100 TRP A O 1
ATOM 769 N N . LEU A 1 101 ? -12.740 14.231 9.612 1.00 95.38 101 LEU A N 1
ATOM 770 C CA . LEU A 1 101 ? -13.388 15.443 9.095 1.00 95.38 101 LEU A CA 1
ATOM 771 C C . LEU A 1 101 ? -14.672 15.110 8.327 1.00 95.38 101 LEU A C 1
ATOM 773 O O . LEU A 1 101 ? -15.722 15.687 8.609 1.00 95.38 101 LEU A O 1
ATOM 777 N N . LEU A 1 102 ? -14.615 14.136 7.416 1.00 94.00 102 LEU A N 1
ATOM 778 C CA . LEU A 1 102 ? -15.780 13.656 6.673 1.00 94.00 102 LEU A CA 1
ATOM 779 C C . LEU A 1 102 ? -16.849 13.104 7.614 1.00 94.00 102 LEU A C 1
ATOM 781 O O . LEU A 1 102 ? -18.023 13.433 7.462 1.00 94.00 102 LEU A O 1
ATOM 785 N N . SER A 1 103 ? -16.456 12.329 8.628 1.00 92.81 103 SER A N 1
ATOM 786 C CA . SER A 1 103 ? -17.388 11.846 9.645 1.00 92.81 103 SER A CA 1
ATOM 787 C C . SER A 1 103 ? -18.078 13.005 10.353 1.00 92.81 103 SER A C 1
ATOM 789 O O . SER A 1 103 ? -19.276 12.917 10.580 1.00 92.81 103 SER A O 1
ATOM 791 N N . LYS A 1 104 ? -17.376 14.092 10.683 1.00 90.12 104 LYS A N 1
ATOM 792 C CA . LYS A 1 104 ? -17.981 15.268 11.326 1.00 90.12 104 LYS A CA 1
ATOM 793 C C . LYS A 1 104 ? -18.957 16.009 10.403 1.00 90.12 104 LYS A C 1
ATOM 795 O O . LYS A 1 104 ? -19.931 16.575 10.886 1.00 90.12 104 LYS A O 1
ATOM 800 N N . MET A 1 105 ? -18.694 16.021 9.097 1.00 92.38 105 MET A N 1
ATOM 801 C CA . MET A 1 105 ? -19.556 16.670 8.102 1.00 92.38 105 MET A CA 1
ATOM 802 C C . MET A 1 105 ? -20.801 15.837 7.761 1.00 92.38 105 MET A C 1
ATOM 804 O O . MET A 1 105 ? -21.886 16.392 7.606 1.00 92.38 105 MET A O 1
ATOM 808 N N . ILE A 1 106 ? -20.644 14.515 7.629 1.00 93.00 106 ILE A N 1
ATOM 809 C CA . ILE A 1 106 ? -21.704 13.583 7.209 1.00 93.00 106 ILE A CA 1
ATOM 810 C C . ILE A 1 106 ? -22.554 13.150 8.401 1.00 93.00 106 ILE A C 1
ATOM 812 O O . ILE A 1 106 ? -23.784 13.151 8.327 1.00 93.00 106 ILE A O 1
ATOM 816 N N . VAL A 1 107 ? -21.909 12.781 9.509 1.00 83.94 107 VAL A N 1
ATOM 817 C CA . VAL A 1 107 ? -22.599 12.422 10.747 1.00 83.94 107 VAL A CA 1
ATOM 818 C C . VAL A 1 107 ? -22.991 13.725 11.426 1.00 83.94 107 VAL A C 1
ATOM 820 O O . VAL A 1 107 ? -22.297 14.226 12.310 1.00 83.94 107 VAL A O 1
ATOM 823 N N . ARG A 1 108 ? -24.114 14.293 10.974 1.00 60.34 108 ARG A N 1
ATOM 824 C CA . ARG A 1 108 ? -24.818 15.349 11.699 1.00 60.34 108 ARG A CA 1
ATOM 825 C C . ARG A 1 108 ? -25.037 14.863 13.132 1.00 60.34 108 ARG A C 1
ATOM 827 O O . ARG A 1 108 ? -25.779 13.906 13.351 1.00 60.34 108 ARG A O 1
ATOM 834 N N . LYS A 1 109 ? -24.372 15.505 14.087 1.00 51.31 109 LYS A N 1
ATOM 835 C CA . LYS A 1 109 ? -24.998 15.719 15.388 1.00 51.31 109 LYS A CA 1
ATOM 836 C C . LYS A 1 109 ? -25.948 16.894 15.257 1.00 51.31 109 LYS A C 1
ATOM 838 O O . LYS A 1 109 ? -25.550 17.871 14.584 1.00 51.31 109 LYS A O 1
#

Radius of gyration: 18.72 Å; chains: 1; bounding box: 48×34×46 Å